Protein AF-A0AAX6HWI3-F1 (afdb_monomer_lite)

Radius of gyration: 33.12 Å; chains: 1; bounding box: 61×60×79 Å

Structure (mmCIF, N/CA/C/O backbone):
data_AF-A0AAX6HWI3-F1
#
_entry.id   AF-A0AAX6HWI3-F1
#
loop_
_atom_site.group_PDB
_atom_site.id
_atom_site.type_symbol
_atom_site.label_atom_id
_atom_site.label_alt_id
_atom_site.label_comp_id
_atom_site.label_asym_id
_atom_site.label_entity_id
_atom_site.label_seq_id
_atom_site.pdbx_PDB_ins_code
_atom_site.Cartn_x
_atom_site.Cartn_y
_atom_site.Cartn_z
_atom_site.occupancy
_atom_site.B_iso_or_equiv
_atom_site.auth_seq_id
_atom_site.auth_comp_id
_atom_site.auth_asym_id
_atom_site.auth_atom_id
_atom_site.pdbx_PDB_model_num
ATOM 1 N N . MET A 1 1 ? 17.474 -10.040 -27.571 1.00 72.12 1 MET A N 1
ATOM 2 C CA . MET A 1 1 ? 18.752 -9.698 -26.903 1.00 72.12 1 MET A CA 1
ATOM 3 C C . MET A 1 1 ? 18.657 -8.293 -26.334 1.00 72.12 1 MET A C 1
ATOM 5 O O . MET A 1 1 ? 18.759 -7.334 -27.090 1.00 72.12 1 MET A O 1
ATOM 9 N N . THR A 1 2 ? 18.407 -8.162 -25.034 1.00 85.75 2 THR A N 1
ATOM 10 C CA . THR A 1 2 ? 18.107 -6.868 -24.386 1.00 85.75 2 THR A CA 1
ATOM 11 C C . THR A 1 2 ? 19.328 -6.125 -23.851 1.00 85.75 2 THR A C 1
ATOM 13 O O . THR A 1 2 ? 19.237 -4.941 -23.543 1.00 85.75 2 THR A O 1
ATOM 16 N N . HIS A 1 3 ? 20.477 -6.795 -23.754 1.00 88.12 3 HIS A N 1
ATOM 17 C CA . HIS A 1 3 ? 21.683 -6.244 -23.147 1.00 88.12 3 HIS A CA 1
ATOM 18 C C . HIS A 1 3 ? 22.968 -6.854 -23.730 1.00 88.12 3 HIS A C 1
ATOM 20 O O . HIS A 1 3 ? 22.958 -7.910 -24.369 1.00 88.12 3 HIS A O 1
ATOM 26 N N . ASP A 1 4 ? 24.093 -6.193 -23.456 1.00 90.38 4 ASP A N 1
ATOM 27 C CA . ASP A 1 4 ? 25.435 -6.649 -23.811 1.00 90.38 4 ASP A CA 1
ATOM 28 C C . ASP A 1 4 ? 26.054 -7.505 -22.702 1.00 90.38 4 ASP A C 1
ATOM 30 O O . ASP A 1 4 ? 25.710 -7.398 -21.528 1.00 90.38 4 ASP A O 1
ATOM 34 N N . LYS A 1 5 ? 27.100 -8.277 -23.026 1.00 88.06 5 LYS A N 1
ATOM 35 C CA . LYS A 1 5 ? 27.833 -9.100 -22.041 1.00 88.06 5 LYS A CA 1
ATOM 36 C C . LYS A 1 5 ? 28.305 -8.313 -20.804 1.00 88.06 5 LYS A C 1
ATOM 38 O O . LYS A 1 5 ? 28.425 -8.897 -19.733 1.00 88.06 5 LYS A O 1
ATOM 43 N N . LYS A 1 6 ? 28.621 -7.020 -20.952 1.00 89.31 6 LYS A N 1
ATOM 44 C CA . LYS A 1 6 ? 29.099 -6.171 -19.846 1.00 89.31 6 LYS A CA 1
ATOM 45 C C . LYS A 1 6 ? 27.979 -5.721 -18.903 1.00 89.31 6 LYS A C 1
ATOM 47 O O . LYS A 1 6 ? 28.253 -5.543 -17.725 1.00 89.31 6 LYS A O 1
ATOM 52 N N . SER A 1 7 ? 26.762 -5.535 -19.414 1.00 88.81 7 SER A N 1
ATOM 53 C CA . SER A 1 7 ? 25.571 -5.137 -18.649 1.00 88.81 7 SER A CA 1
ATOM 54 C C . SER A 1 7 ? 24.683 -6.329 -18.277 1.00 88.81 7 SER A C 1
ATOM 56 O O . SER A 1 7 ? 23.555 -6.151 -17.833 1.00 88.81 7 SER A O 1
ATOM 58 N N . CYS A 1 8 ? 25.196 -7.548 -18.450 1.00 89.75 8 CYS A N 1
ATOM 59 C CA . CYS A 1 8 ? 24.501 -8.775 -18.100 1.00 89.75 8 CYS A CA 1
ATOM 60 C C . CYS A 1 8 ? 24.315 -8.873 -16.582 1.00 89.75 8 CYS A C 1
ATOM 62 O O . CYS A 1 8 ? 25.283 -8.768 -15.827 1.00 89.75 8 CYS A O 1
ATOM 64 N N . MET A 1 9 ? 23.070 -9.086 -16.149 1.00 88.25 9 MET A N 1
ATOM 65 C CA . MET A 1 9 ? 22.730 -9.301 -14.738 1.00 88.25 9 MET A CA 1
ATOM 66 C C . MET A 1 9 ? 23.146 -10.691 -14.240 1.00 88.25 9 MET A C 1
ATOM 68 O O . MET A 1 9 ? 23.327 -10.898 -13.040 1.00 88.25 9 MET A O 1
ATOM 72 N N . ASP A 1 10 ? 23.327 -11.642 -15.159 1.00 88.69 10 ASP A N 1
ATOM 73 C CA . ASP A 1 10 ? 23.801 -12.978 -14.829 1.00 88.69 10 ASP A CA 1
ATOM 74 C C . ASP A 1 10 ? 25.282 -12.972 -14.450 1.00 88.69 10 ASP A C 1
ATOM 76 O O . ASP A 1 10 ? 26.119 -12.244 -14.994 1.00 88.69 10 ASP A O 1
ATOM 80 N N . ARG A 1 11 ? 25.641 -13.900 -13.562 1.00 89.62 11 ARG A N 1
ATOM 81 C CA . ARG A 1 11 ? 27.032 -14.101 -13.162 1.00 89.62 11 ARG A CA 1
ATOM 82 C C . ARG A 1 11 ? 27.909 -14.427 -14.389 1.00 89.62 11 ARG A C 1
ATOM 84 O O . ARG A 1 11 ? 27.590 -15.373 -15.119 1.00 89.62 11 ARG A O 1
ATOM 91 N N . PRO A 1 12 ? 29.050 -13.733 -14.595 1.00 91.62 12 PRO A N 1
ATOM 92 C CA . PRO A 1 12 ? 29.937 -13.998 -15.723 1.00 91.62 12 PRO A CA 1
ATOM 93 C C . PRO A 1 12 ? 30.367 -15.467 -15.789 1.00 91.62 12 PRO A C 1
ATOM 95 O O . PRO A 1 12 ? 30.927 -16.021 -14.842 1.00 91.62 12 PRO A O 1
ATOM 98 N N . ARG A 1 13 ? 30.100 -16.112 -16.927 1.00 90.00 13 ARG A N 1
ATOM 99 C CA . ARG A 1 13 ? 30.394 -17.535 -17.142 1.00 90.00 13 ARG A CA 1
ATOM 100 C C . ARG A 1 13 ? 31.812 -17.718 -17.694 1.00 90.00 13 ARG A C 1
ATOM 102 O O . ARG A 1 13 ? 32.246 -16.939 -18.543 1.00 90.00 13 ARG A O 1
ATOM 109 N N . LYS A 1 14 ? 32.507 -18.786 -17.272 1.00 89.50 14 LYS A N 1
ATOM 110 C CA . LYS A 1 14 ? 33.832 -19.171 -17.811 1.00 89.50 14 LYS A CA 1
ATOM 111 C C . LYS A 1 14 ? 33.755 -19.507 -19.304 1.00 89.50 14 LYS A C 1
ATOM 113 O O . LYS A 1 14 ? 34.575 -19.039 -20.086 1.00 89.50 14 LYS A O 1
ATOM 118 N N . LEU A 1 15 ? 32.742 -20.283 -19.689 1.00 88.06 15 LEU A N 1
ATOM 119 C CA . LEU A 1 15 ? 32.354 -20.522 -21.077 1.00 88.06 15 LEU A CA 1
ATOM 120 C C . LEU A 1 15 ? 31.011 -19.829 -21.312 1.00 88.06 15 LEU A C 1
ATOM 122 O O . LEU A 1 15 ? 30.044 -20.071 -20.591 1.00 88.06 15 LEU A O 1
ATOM 126 N N . GLY A 1 16 ? 30.974 -18.907 -22.271 1.00 87.44 16 GLY A N 1
ATOM 127 C CA . GLY A 1 16 ? 29.767 -18.136 -22.566 1.00 87.44 16 GLY A CA 1
ATOM 128 C C . GLY A 1 16 ? 28.686 -18.986 -23.232 1.00 87.44 16 GLY A C 1
ATOM 129 O O . GLY A 1 16 ? 29.000 -19.920 -23.969 1.00 87.44 16 GLY A O 1
ATOM 130 N N . ALA A 1 17 ? 27.423 -18.593 -23.048 1.00 88.75 17 ALA A N 1
ATOM 131 C CA . ALA A 1 17 ? 26.265 -19.256 -23.658 1.00 88.75 17 ALA A CA 1
ATOM 132 C C . ALA A 1 17 ? 26.350 -19.337 -25.196 1.00 88.75 17 ALA A C 1
ATOM 134 O O . ALA A 1 17 ? 25.808 -20.262 -25.785 1.00 88.75 17 ALA A O 1
ATOM 135 N N . LYS A 1 18 ? 27.113 -18.435 -25.836 1.00 88.25 18 LYS A N 1
ATOM 136 C CA . LYS A 1 18 ? 27.423 -18.479 -27.276 1.00 88.25 18 LYS A CA 1
ATOM 137 C C . LYS 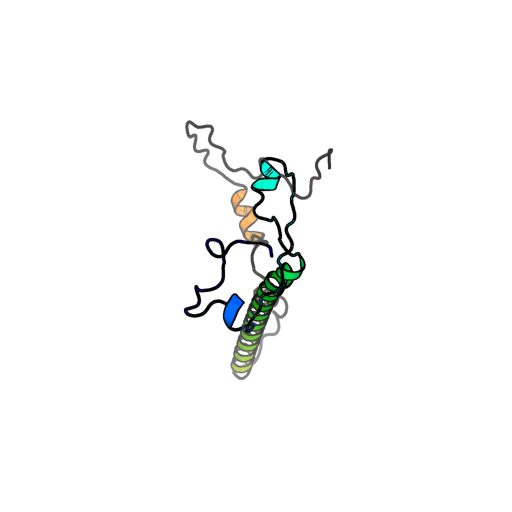A 1 18 ? 28.039 -19.812 -27.730 1.00 88.25 18 LYS A C 1
ATOM 139 O O . LYS A 1 18 ? 27.818 -20.213 -28.863 1.00 88.25 18 LYS A O 1
ATOM 144 N N . TRP A 1 19 ? 28.834 -20.462 -26.877 1.00 89.75 19 TRP A N 1
ATOM 145 C CA . TRP A 1 19 ? 29.574 -21.684 -27.223 1.00 89.75 19 TRP A CA 1
ATOM 146 C C . TRP A 1 19 ? 28.917 -22.950 -26.682 1.00 89.75 19 TRP A C 1
ATOM 148 O O . TRP A 1 19 ? 29.045 -24.007 -27.285 1.00 89.75 19 TRP A O 1
ATOM 158 N N . THR A 1 20 ? 28.237 -22.855 -25.539 1.00 88.19 20 THR A N 1
ATOM 159 C CA . THR A 1 20 ? 27.622 -24.012 -24.879 1.00 88.19 20 THR A CA 1
ATOM 160 C C . THR A 1 20 ? 26.149 -24.189 -25.231 1.00 88.19 20 THR A C 1
ATOM 162 O O . THR A 1 20 ? 25.630 -25.278 -25.039 1.00 88.19 20 THR A O 1
ATOM 165 N N . ASN A 1 21 ? 25.468 -23.147 -25.725 1.00 87.50 21 ASN A N 1
ATOM 166 C CA . ASN A 1 21 ? 24.028 -23.117 -26.026 1.00 87.50 21 ASN A CA 1
ATOM 167 C C . ASN A 1 21 ? 23.117 -23.612 -24.879 1.00 87.50 21 ASN A C 1
ATOM 169 O O . ASN A 1 21 ? 21.973 -24.005 -25.089 1.00 87.50 21 ASN A O 1
ATOM 173 N N . MET A 1 22 ? 23.634 -23.603 -23.64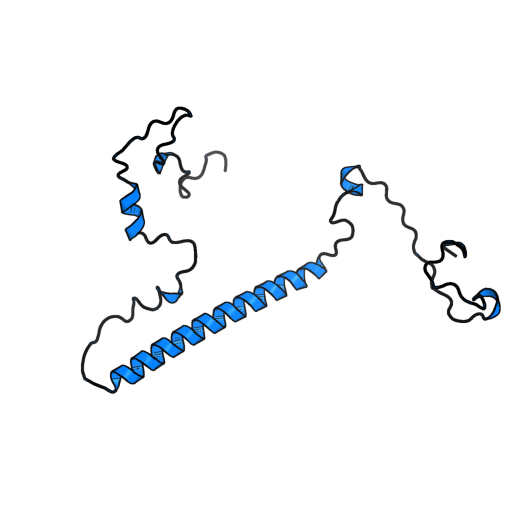9 1.00 87.38 22 MET A N 1
ATOM 174 C CA . MET A 1 22 ? 22.943 -24.042 -22.439 1.00 87.38 22 MET A CA 1
ATOM 175 C C . MET A 1 22 ? 22.568 -22.831 -21.583 1.00 87.38 22 MET A C 1
ATOM 177 O O . MET A 1 22 ? 23.342 -21.874 -21.472 1.00 87.38 22 MET A O 1
ATOM 181 N N . HIS A 1 23 ? 21.408 -22.910 -20.920 1.00 84.88 23 HIS A N 1
ATOM 182 C CA . HIS A 1 23 ? 20.876 -21.872 -20.027 1.00 84.88 23 HIS A CA 1
ATOM 183 C C . HIS A 1 23 ? 20.776 -20.496 -20.711 1.00 84.88 23 HIS A C 1
ATOM 185 O O . HIS A 1 23 ? 21.494 -19.557 -20.349 1.00 84.88 23 HIS A O 1
ATOM 191 N N . ILE A 1 24 ? 19.918 -20.409 -21.729 1.00 88.81 24 ILE A N 1
ATOM 192 C CA . ILE A 1 24 ? 19.562 -19.165 -22.424 1.00 88.81 24 ILE A CA 1
ATOM 193 C C . ILE A 1 24 ? 18.466 -18.475 -21.608 1.00 88.81 24 ILE A C 1
ATOM 195 O O . ILE A 1 24 ? 17.431 -19.082 -21.339 1.00 88.81 24 ILE A O 1
ATOM 199 N N . ALA A 1 25 ? 18.715 -17.238 -21.184 1.00 87.88 25 ALA A N 1
ATOM 200 C CA . ALA A 1 25 ? 17.718 -16.438 -20.484 1.00 87.88 25 ALA A CA 1
ATOM 201 C C . ALA A 1 25 ? 16.648 -15.933 -21.472 1.00 87.88 25 ALA A C 1
ATOM 203 O O . ALA A 1 25 ? 16.979 -15.677 -22.635 1.00 87.88 25 ALA A O 1
ATOM 204 N N . PRO A 1 26 ? 15.382 -15.796 -21.042 1.00 89.50 26 PRO A N 1
ATOM 205 C CA . PRO A 1 26 ? 14.367 -15.126 -21.846 1.00 89.50 26 PRO A CA 1
ATOM 206 C C . PRO A 1 26 ? 14.721 -13.644 -22.035 1.00 89.50 26 PRO A C 1
ATOM 208 O O . PRO A 1 26 ? 15.385 -13.044 -21.191 1.00 89.50 26 PRO A O 1
ATOM 211 N N . ASP A 1 27 ? 14.261 -13.056 -23.137 1.00 88.62 27 ASP A N 1
ATOM 212 C CA . ASP A 1 27 ? 14.415 -11.622 -23.380 1.00 88.62 27 ASP A CA 1
ATOM 213 C C . ASP A 1 27 ? 13.516 -10.805 -22.433 1.00 88.62 27 ASP A C 1
ATOM 215 O O . ASP A 1 27 ? 12.364 -11.161 -22.175 1.00 88.62 27 ASP A O 1
ATOM 219 N N . GLU A 1 28 ? 14.045 -9.696 -21.918 1.00 87.06 28 GLU A N 1
ATOM 220 C CA . GLU A 1 28 ? 13.330 -8.785 -21.019 1.00 87.06 28 GLU A CA 1
ATOM 221 C C . GLU A 1 28 ? 12.386 -7.847 -21.792 1.00 87.06 28 GLU A C 1
ATOM 223 O O . GLU A 1 28 ? 12.612 -7.505 -22.957 1.00 87.06 28 GLU A O 1
ATOM 228 N N . LYS A 1 29 ? 11.324 -7.375 -21.131 1.00 84.75 29 LYS A N 1
ATOM 229 C CA . LYS A 1 29 ? 10.422 -6.371 -21.703 1.00 84.75 29 LYS A CA 1
ATOM 230 C C . LYS A 1 29 ? 10.938 -4.973 -21.368 1.00 84.75 29 LYS A C 1
ATOM 232 O O . LYS A 1 29 ? 10.961 -4.586 -20.204 1.00 84.75 29 LYS A O 1
ATOM 237 N N . VAL A 1 30 ? 11.340 -4.216 -22.386 1.00 81.56 30 VAL A N 1
ATOM 238 C CA . VAL A 1 30 ? 11.745 -2.814 -22.223 1.00 81.56 30 VAL A CA 1
ATOM 239 C C . VAL A 1 30 ? 10.512 -1.934 -22.400 1.00 81.56 30 VAL A C 1
ATOM 241 O O . VAL A 1 30 ? 9.960 -1.855 -23.495 1.00 81.56 30 VAL A O 1
ATOM 244 N N . GLU A 1 31 ? 10.070 -1.287 -21.325 1.00 82.88 31 GLU A N 1
ATOM 245 C CA . GLU A 1 31 ? 8.975 -0.316 -21.351 1.00 82.88 31 GLU A CA 1
ATOM 246 C C . GLU A 1 31 ? 9.526 1.080 -21.054 1.00 82.88 31 GLU A C 1
ATOM 248 O O . GLU A 1 31 ? 10.310 1.272 -20.124 1.00 82.88 31 GLU A O 1
ATOM 253 N N . THR A 1 32 ? 9.135 2.062 -21.863 1.00 84.00 32 THR A N 1
ATOM 254 C CA . THR A 1 32 ? 9.498 3.468 -21.669 1.00 84.00 32 THR A CA 1
ATOM 255 C C . THR A 1 32 ? 8.277 4.239 -21.195 1.00 84.00 32 THR A C 1
ATOM 257 O O . THR A 1 32 ? 7.271 4.286 -21.901 1.00 84.00 32 THR A O 1
ATOM 260 N N . PHE A 1 33 ? 8.381 4.863 -20.024 1.00 83.25 33 PHE A N 1
ATOM 261 C CA . PHE A 1 33 ? 7.326 5.691 -19.450 1.00 83.25 33 PHE A CA 1
ATOM 262 C C . PHE A 1 33 ? 7.804 7.134 -19.316 1.00 83.25 33 PHE A C 1
ATOM 264 O O . PHE A 1 33 ? 8.872 7.400 -18.758 1.00 83.25 33 PHE A O 1
ATOM 271 N N . GLU A 1 34 ? 6.995 8.071 -19.799 1.00 88.00 34 GLU A N 1
ATOM 272 C CA . GLU A 1 34 ? 7.181 9.495 -19.546 1.00 88.00 34 GLU A CA 1
ATOM 273 C C . GLU A 1 34 ? 6.306 9.883 -18.355 1.00 88.00 34 GLU A C 1
ATOM 275 O O . GLU A 1 34 ? 5.082 9.872 -18.431 1.00 88.00 34 GLU A O 1
ATOM 280 N N . LEU A 1 35 ? 6.954 10.157 -17.224 1.00 88.19 35 LEU A N 1
ATOM 281 C CA . LEU A 1 35 ? 6.307 10.560 -15.978 1.00 88.19 35 LEU A CA 1
ATOM 282 C C . LEU A 1 35 ? 6.780 11.957 -15.566 1.00 88.19 35 LEU A C 1
ATOM 284 O O . LEU A 1 35 ? 7.929 12.340 -15.829 1.00 88.19 35 LEU A O 1
ATOM 288 N N . ASP A 1 36 ? 5.908 12.678 -14.864 1.00 92.69 36 ASP A N 1
ATOM 289 C CA . ASP A 1 36 ? 6.219 13.966 -14.242 1.00 92.69 36 ASP A CA 1
ATOM 290 C C . ASP A 1 36 ? 7.251 13.822 -13.111 1.00 92.69 36 ASP A C 1
ATOM 292 O O . ASP A 1 36 ? 7.642 12.716 -12.728 1.00 92.69 36 ASP A O 1
ATOM 296 N N . TYR A 1 37 ? 7.714 14.948 -12.553 1.00 93.00 37 TYR A N 1
ATOM 297 C CA . TYR A 1 37 ? 8.707 14.943 -11.470 1.00 93.00 37 TYR A CA 1
ATOM 298 C C . TYR A 1 37 ? 8.253 14.112 -10.261 1.00 93.00 37 TYR A C 1
ATOM 300 O O . TYR A 1 37 ? 9.012 13.264 -9.784 1.00 93.00 37 TYR A O 1
ATOM 308 N N . ASP A 1 38 ? 7.011 14.308 -9.816 1.00 93.56 38 ASP A N 1
ATOM 309 C CA . ASP A 1 38 ? 6.441 13.548 -8.701 1.00 93.56 38 ASP A CA 1
ATOM 310 C C . ASP A 1 38 ? 6.192 12.094 -9.099 1.00 93.56 38 ASP A C 1
ATOM 312 O O . ASP A 1 38 ? 6.550 11.190 -8.351 1.00 93.56 38 ASP A O 1
ATOM 316 N N . GLY A 1 39 ? 5.708 11.851 -10.322 1.00 93.31 39 GLY A N 1
ATOM 317 C CA . GLY A 1 39 ? 5.500 10.503 -10.850 1.00 93.31 39 GLY A CA 1
ATOM 318 C C . GLY A 1 39 ? 6.789 9.682 -10.901 1.00 93.31 39 GLY A C 1
ATOM 319 O O . GLY A 1 39 ? 6.781 8.517 -10.540 1.00 93.31 39 GLY A O 1
ATOM 320 N N . LYS A 1 40 ? 7.936 10.271 -11.255 1.00 92.25 40 LYS A N 1
ATOM 321 C CA . LYS A 1 40 ? 9.239 9.572 -11.231 1.00 92.25 40 LYS A CA 1
ATOM 322 C C . LYS A 1 40 ? 9.727 9.240 -9.820 1.00 92.25 40 LYS A C 1
ATOM 324 O O . LYS A 1 40 ? 10.570 8.359 -9.662 1.00 92.25 40 LYS A O 1
ATOM 329 N N . ARG A 1 41 ? 9.258 9.979 -8.813 1.00 93.00 41 ARG A N 1
ATOM 330 C CA . ARG A 1 41 ? 9.704 9.884 -7.414 1.00 93.00 41 ARG A CA 1
ATOM 331 C C . ARG A 1 41 ? 8.669 9.241 -6.505 1.00 93.00 41 ARG A C 1
ATOM 333 O O . ARG A 1 41 ? 8.932 9.109 -5.308 1.00 93.00 41 ARG A O 1
ATOM 340 N N . ASP A 1 42 ? 7.525 8.851 -7.053 1.00 95.25 42 ASP A N 1
ATOM 341 C CA . ASP A 1 42 ? 6.489 8.199 -6.283 1.00 95.25 42 ASP A CA 1
ATOM 342 C C . ASP A 1 42 ? 7.021 6.869 -5.746 1.00 95.25 42 ASP A C 1
ATOM 344 O O . ASP A 1 42 ? 7.435 5.965 -6.477 1.00 95.25 42 ASP A O 1
ATOM 348 N N . ARG A 1 43 ? 7.019 6.772 -4.418 1.00 94.50 43 ARG A N 1
ATOM 349 C CA . ARG A 1 43 ? 7.468 5.595 -3.681 1.00 94.50 43 ARG A CA 1
ATOM 350 C C . ARG A 1 43 ? 6.576 4.384 -3.949 1.00 94.50 43 ARG A C 1
ATOM 352 O O . ARG A 1 43 ? 7.010 3.260 -3.716 1.00 94.50 43 ARG A O 1
ATOM 359 N N . TRP A 1 44 ? 5.350 4.613 -4.402 1.00 94.50 44 TRP A N 1
ATOM 360 C CA . TRP A 1 44 ? 4.367 3.572 -4.673 1.00 94.50 44 TRP A CA 1
ATOM 361 C C . TRP A 1 44 ? 4.323 3.138 -6.140 1.00 94.50 44 TRP A C 1
ATOM 363 O O . TRP A 1 44 ? 3.466 2.337 -6.513 1.00 94.50 44 TRP A O 1
ATOM 373 N N . ASN A 1 45 ? 5.266 3.587 -6.972 1.00 91.62 45 ASN A N 1
ATOM 374 C CA . ASN A 1 45 ? 5.392 3.080 -8.334 1.00 91.62 45 ASN A CA 1
ATOM 375 C C . ASN A 1 45 ? 5.616 1.564 -8.354 1.00 91.62 45 ASN A C 1
ATOM 377 O O . ASN A 1 45 ? 6.526 1.045 -7.708 1.00 91.62 45 ASN A O 1
ATOM 381 N N . GLY A 1 46 ? 4.790 0.857 -9.129 1.00 90.38 46 GLY A N 1
ATOM 382 C CA . GLY A 1 46 ? 4.832 -0.603 -9.225 1.00 90.38 46 GLY A CA 1
ATOM 383 C C . GLY A 1 46 ? 4.259 -1.330 -8.004 1.00 90.38 46 GLY A C 1
ATOM 384 O O . GLY A 1 46 ? 4.469 -2.535 -7.870 1.00 90.38 46 GLY A O 1
ATOM 385 N N . TYR A 1 47 ? 3.550 -0.632 -7.110 1.00 94.25 47 TYR A N 1
ATOM 386 C CA . TYR A 1 47 ? 2.856 -1.274 -6.000 1.00 94.25 47 TYR A CA 1
ATOM 387 C C . TYR A 1 47 ? 1.687 -2.128 -6.503 1.00 94.25 47 TYR A C 1
ATOM 389 O O . TYR A 1 47 ? 0.756 -1.625 -7.130 1.00 94.25 47 TYR A O 1
ATOM 397 N N . ASP A 1 48 ? 1.715 -3.421 -6.189 1.00 94.25 48 ASP A N 1
ATOM 398 C CA . ASP A 1 48 ? 0.594 -4.320 -6.443 1.00 94.25 48 ASP A CA 1
ATOM 399 C C . ASP A 1 48 ? -0.383 -4.286 -5.261 1.00 94.25 48 ASP A C 1
ATOM 401 O O . ASP A 1 48 ? -0.039 -4.662 -4.136 1.00 94.25 48 ASP A O 1
ATOM 405 N N . ALA A 1 49 ? -1.622 -3.871 -5.530 1.00 94.00 49 ALA A N 1
ATOM 406 C CA . ALA A 1 49 ? -2.688 -3.791 -4.539 1.00 94.00 49 ALA A CA 1
ATOM 407 C C . ALA A 1 49 ? -2.973 -5.139 -3.854 1.00 94.00 49 ALA A C 1
ATOM 409 O O . ALA A 1 49 ? -3.364 -5.155 -2.686 1.00 94.00 49 ALA A O 1
ATOM 410 N N . SER A 1 50 ? -2.718 -6.271 -4.525 1.00 94.62 50 SER A N 1
ATOM 411 C CA . SER A 1 50 ? -2.899 -7.603 -3.930 1.00 94.62 50 SER A CA 1
ATOM 412 C C . SER A 1 50 ? -1.966 -7.839 -2.732 1.00 94.62 50 SER A C 1
ATOM 414 O O . SER A 1 50 ? -2.318 -8.538 -1.781 1.00 94.62 50 SER A O 1
ATOM 416 N N . THR A 1 51 ? -0.796 -7.187 -2.712 1.00 93.56 51 THR A N 1
ATOM 417 C CA . THR A 1 51 ? 0.185 -7.330 -1.626 1.00 93.56 51 THR A CA 1
ATOM 418 C C . THR A 1 51 ? -0.302 -6.742 -0.305 1.00 93.56 51 THR A C 1
ATOM 420 O O . THR A 1 51 ? 0.201 -7.133 0.754 1.00 93.56 51 THR A O 1
ATOM 423 N N . TYR A 1 52 ? -1.303 -5.854 -0.340 1.00 95.06 52 TYR A N 1
ATOM 424 C CA . TYR A 1 52 ? -1.921 -5.293 0.858 1.00 95.06 52 TYR A CA 1
ATOM 425 C C . TYR A 1 52 ? -2.620 -6.358 1.714 1.00 95.06 52 TYR A C 1
ATOM 427 O O . TYR A 1 52 ? -2.709 -6.195 2.930 1.00 95.06 52 TYR A O 1
ATOM 435 N N . ALA A 1 53 ? -3.025 -7.491 1.125 1.00 95.25 53 ALA A N 1
ATOM 436 C CA . ALA A 1 53 ? -3.603 -8.615 1.864 1.00 95.25 53 ALA A CA 1
ATOM 437 C C . ALA A 1 53 ? -2.707 -9.073 3.031 1.00 95.25 53 ALA A C 1
ATOM 439 O O . ALA A 1 53 ? -3.194 -9.311 4.130 1.00 95.25 53 ALA A O 1
ATOM 440 N N . ARG A 1 54 ? -1.378 -9.052 2.857 1.00 94.69 54 ARG A N 1
ATOM 441 C CA . ARG A 1 54 ? -0.414 -9.398 3.922 1.00 94.69 54 ARG A CA 1
ATOM 442 C C . ARG A 1 54 ? -0.470 -8.456 5.123 1.00 94.69 54 ARG A C 1
ATOM 444 O O . ARG A 1 54 ? -0.083 -8.824 6.231 1.00 94.69 54 ARG A O 1
ATOM 451 N N . VAL A 1 55 ? -0.860 -7.202 4.895 1.00 95.50 55 VAL A N 1
ATOM 452 C CA . VAL A 1 55 ? -1.051 -6.223 5.967 1.00 95.50 55 VAL A CA 1
ATOM 453 C C . VAL A 1 55 ? -2.318 -6.579 6.731 1.00 95.50 55 VAL A C 1
ATOM 455 O O . VAL A 1 55 ? -2.256 -6.677 7.951 1.00 95.50 55 VAL A O 1
ATOM 458 N N . ILE A 1 56 ? -3.418 -6.845 6.023 1.00 96.00 56 ILE A N 1
ATOM 459 C CA . ILE A 1 56 ? -4.699 -7.257 6.615 1.00 96.00 56 ILE A CA 1
ATOM 460 C C . ILE A 1 56 ? -4.508 -8.498 7.491 1.00 96.00 56 ILE A C 1
ATOM 462 O O . ILE A 1 56 ? -4.793 -8.438 8.684 1.00 96.00 56 ILE A O 1
ATOM 466 N N . GLU A 1 57 ? -3.901 -9.556 6.951 1.00 96.00 57 GLU A N 1
ATOM 467 C CA . GLU A 1 57 ? -3.622 -10.804 7.677 1.00 96.00 57 GLU A CA 1
ATOM 468 C C . GLU A 1 57 ? -2.841 -10.562 8.980 1.00 96.00 57 GLU A C 1
ATOM 470 O O . GLU A 1 57 ? -3.110 -11.168 10.017 1.00 96.00 57 GLU A O 1
ATOM 475 N N . ARG A 1 58 ? -1.877 -9.631 8.966 1.00 96.19 58 ARG A N 1
ATOM 476 C CA . ARG A 1 58 ? -1.104 -9.277 10.163 1.00 96.19 58 ARG A CA 1
ATOM 477 C C . ARG A 1 58 ? -1.973 -8.624 11.238 1.00 96.19 58 ARG A C 1
ATOM 479 O O . ARG A 1 58 ? -1.765 -8.886 12.424 1.00 96.19 58 ARG A O 1
ATOM 486 N N . TYR A 1 59 ? -2.890 -7.743 10.847 1.00 96.44 59 TYR A N 1
ATOM 487 C CA . TYR A 1 59 ? -3.809 -7.099 11.786 1.00 96.44 59 TYR A CA 1
ATOM 488 C C . TYR A 1 59 ? -4.854 -8.086 12.306 1.00 96.44 59 TYR A C 1
ATOM 490 O O . TYR A 1 59 ? -5.073 -8.134 13.513 1.00 96.44 59 TYR A O 1
ATOM 498 N N . GLU A 1 60 ? -5.404 -8.940 11.446 1.00 96.50 60 GLU A N 1
ATOM 499 C CA . GLU A 1 60 ? -6.342 -9.993 11.846 1.00 96.50 60 GLU A CA 1
ATOM 500 C C . GLU A 1 60 ? -5.714 -10.944 12.871 1.00 96.50 60 GLU A C 1
ATOM 502 O O . GLU A 1 60 ? -6.303 -11.192 13.924 1.00 96.50 60 GLU A O 1
ATOM 507 N N . ALA A 1 61 ? -4.472 -11.386 12.642 1.00 96.19 61 ALA A N 1
ATOM 508 C CA . ALA A 1 61 ? -3.735 -12.212 13.597 1.00 96.19 61 ALA A CA 1
ATOM 509 C C . ALA A 1 61 ? -3.519 -11.501 14.947 1.00 96.19 61 ALA A C 1
ATOM 511 O O . ALA A 1 61 ? -3.613 -12.120 16.012 1.00 96.19 61 ALA A O 1
ATOM 512 N N . ARG A 1 62 ? -3.255 -10.188 14.927 1.00 94.94 62 ARG A N 1
ATOM 513 C CA . ARG A 1 62 ? -3.118 -9.375 16.145 1.00 94.94 62 ARG A CA 1
ATOM 514 C C . ARG A 1 62 ? -4.441 -9.275 16.904 1.00 94.94 62 ARG A C 1
ATOM 516 O O . ARG A 1 62 ? -4.452 -9.417 18.127 1.00 94.94 62 ARG A O 1
ATOM 523 N N . ASP A 1 63 ? -5.541 -9.045 16.200 1.00 94.12 63 ASP A N 1
ATOM 524 C CA . ASP A 1 63 ? -6.863 -8.914 16.809 1.00 94.12 63 ASP A CA 1
ATOM 525 C C . ASP A 1 63 ? -7.390 -10.257 17.320 1.00 94.12 63 ASP A C 1
ATOM 527 O O . ASP A 1 63 ? -8.031 -10.320 18.368 1.00 94.12 63 ASP A O 1
ATOM 531 N N . GLU A 1 64 ? -7.080 -11.365 16.649 1.00 94.31 64 GLU A N 1
ATOM 532 C CA . GLU A 1 64 ? -7.317 -12.712 17.169 1.00 94.31 64 GLU A CA 1
ATOM 533 C C . GLU A 1 64 ? -6.547 -12.988 18.456 1.00 94.31 64 GLU A C 1
ATOM 535 O O . GLU A 1 64 ? -7.131 -13.510 19.407 1.00 94.31 64 GLU A O 1
ATOM 540 N N . ALA A 1 65 ? -5.267 -12.614 18.519 1.00 93.25 65 ALA A N 1
ATOM 541 C CA . ALA A 1 65 ? -4.470 -12.753 19.733 1.00 93.25 65 ALA A CA 1
ATOM 542 C C . ALA A 1 65 ? -5.056 -11.922 20.886 1.00 93.25 65 ALA A C 1
ATOM 544 O O . ALA A 1 65 ? -5.220 -12.438 21.992 1.00 93.25 65 ALA A O 1
ATOM 545 N N . ARG A 1 66 ? -5.463 -10.672 20.615 1.00 92.75 66 ARG A N 1
ATOM 546 C CA . ARG A 1 66 ? -6.142 -9.816 21.601 1.00 92.75 66 ARG A CA 1
ATOM 547 C C . ARG A 1 66 ? -7.455 -10.443 22.080 1.00 92.75 66 ARG A C 1
ATOM 549 O O . ARG A 1 66 ? -7.696 -10.512 23.280 1.00 92.75 66 ARG A O 1
ATOM 556 N N . ARG A 1 67 ? -8.287 -10.950 21.163 1.00 92.50 67 ARG A N 1
ATOM 557 C CA . ARG A 1 67 ? -9.557 -11.616 21.504 1.00 92.50 67 ARG A CA 1
ATOM 558 C C . ARG A 1 67 ? -9.350 -12.872 22.347 1.00 92.50 67 ARG A C 1
ATOM 560 O O . ARG A 1 67 ? -10.119 -13.099 23.274 1.00 92.50 67 ARG A O 1
ATOM 567 N N . LYS A 1 68 ? -8.339 -13.690 22.038 1.00 93.44 68 LYS A N 1
ATOM 568 C CA . LYS A 1 68 ? -7.999 -14.885 22.830 1.00 93.44 68 LYS A CA 1
ATOM 569 C C . LYS A 1 68 ? -7.562 -14.507 24.242 1.00 93.44 68 LYS A C 1
ATOM 571 O O . LYS A 1 68 ? -8.115 -15.043 25.192 1.00 93.44 68 LYS A O 1
ATOM 576 N N . TYR A 1 69 ? -6.680 -13.517 24.369 1.00 92.12 69 TYR A N 1
ATOM 577 C CA . TYR A 1 69 ? -6.228 -13.012 25.665 1.00 92.12 69 TYR A CA 1
ATOM 578 C C . TYR A 1 69 ? -7.386 -12.514 26.546 1.00 92.12 69 TYR A C 1
ATOM 580 O O . TYR A 1 69 ? -7.461 -12.860 27.722 1.00 92.12 69 TYR A O 1
ATOM 588 N N . LEU A 1 70 ? -8.329 -11.757 25.975 1.00 92.06 70 LEU A N 1
ATOM 589 C CA . LEU A 1 70 ? -9.513 -11.295 26.710 1.00 92.06 70 LEU A CA 1
ATOM 590 C C . LEU A 1 70 ? -10.413 -12.458 27.155 1.00 92.06 70 LEU A C 1
ATOM 592 O O . LEU A 1 70 ? -10.895 -12.459 28.283 1.00 92.06 70 LEU A O 1
ATOM 596 N N . LYS A 1 71 ? -10.606 -13.477 26.308 1.00 91.62 71 LYS A N 1
ATOM 597 C CA . LYS A 1 71 ? -11.377 -14.677 26.676 1.00 91.62 71 LYS A CA 1
ATOM 598 C C . LYS A 1 71 ? -10.702 -15.489 27.782 1.00 91.62 71 LYS A C 1
ATOM 600 O O . LYS A 1 71 ? -11.385 -15.981 28.672 1.00 91.62 71 LYS A O 1
ATOM 605 N N . GLU A 1 72 ? -9.379 -15.621 27.747 1.00 90.81 72 GLU A N 1
ATOM 606 C CA . GLU A 1 72 ? -8.610 -16.297 28.802 1.00 90.81 72 GLU A CA 1
ATOM 607 C C . GLU A 1 72 ? -8.711 -15.548 30.138 1.00 90.81 72 GLU A C 1
ATOM 609 O O . GLU A 1 72 ? -8.923 -16.170 31.177 1.00 90.81 72 GLU A O 1
ATOM 614 N N . GLN A 1 73 ? -8.640 -14.213 30.112 1.00 90.00 73 GLN A N 1
ATOM 615 C CA . GLN A 1 73 ? -8.878 -13.357 31.282 1.00 90.00 73 GLN A CA 1
ATOM 616 C C . GLN A 1 73 ? -10.288 -13.560 31.863 1.00 90.00 73 GLN A C 1
ATOM 618 O O . GLN A 1 73 ? -10.430 -13.723 33.073 1.00 90.00 73 GLN A O 1
ATOM 623 N N . GLN A 1 74 ? -11.322 -13.607 31.013 1.00 88.69 74 GLN A N 1
ATOM 624 C CA . GLN A 1 74 ? -12.702 -13.885 31.438 1.00 88.69 74 GLN A CA 1
ATOM 625 C C . GLN A 1 74 ? -12.834 -15.255 32.096 1.00 88.69 74 GLN A C 1
ATOM 627 O O . GLN A 1 74 ? -13.424 -15.370 33.169 1.00 88.69 74 GLN A O 1
ATOM 632 N N . LEU A 1 75 ? -12.267 -16.287 31.470 1.00 88.12 75 LEU A N 1
ATOM 633 C CA . LEU A 1 75 ? -12.355 -17.650 31.979 1.00 88.12 75 LEU A CA 1
ATOM 634 C C . LEU A 1 75 ? -11.650 -17.777 33.332 1.00 88.12 75 LEU A C 1
ATOM 636 O O . LEU A 1 75 ? -12.216 -18.345 34.260 1.00 88.12 75 LEU A O 1
ATOM 640 N N . LYS A 1 76 ? -10.475 -17.154 33.480 1.00 88.25 76 LYS A N 1
ATOM 641 C CA . LYS A 1 76 ? -9.750 -17.100 34.752 1.00 88.25 76 LYS A CA 1
ATOM 642 C C . LYS A 1 76 ? -10.557 -16.396 35.849 1.00 88.25 76 LYS A C 1
ATOM 644 O O . LYS A 1 76 ? -10.660 -16.928 36.950 1.00 88.25 76 LYS A O 1
ATOM 649 N N . LYS A 1 77 ? -11.179 -15.244 35.553 1.00 87.69 77 LYS A N 1
ATOM 650 C CA . LYS A 1 77 ? -12.064 -14.540 36.503 1.00 87.69 77 LYS A CA 1
ATOM 651 C C . LYS A 1 77 ? -13.262 -15.414 36.914 1.00 87.69 77 LYS A C 1
ATOM 653 O O . LYS A 1 77 ? -13.628 -15.441 38.087 1.00 87.69 77 LYS A O 1
ATOM 658 N N . LEU A 1 78 ? -13.867 -16.146 35.974 1.00 83.69 78 LEU A N 1
ATOM 659 C CA . LEU A 1 78 ? -14.981 -17.062 36.256 1.00 83.69 78 LEU A CA 1
ATOM 660 C C . LEU A 1 78 ? -14.552 -18.269 37.103 1.00 83.69 78 LEU A C 1
ATOM 662 O O . LEU A 1 78 ? -15.270 -18.644 38.028 1.00 83.69 78 LEU A O 1
ATOM 666 N N . GLU A 1 79 ? -13.388 -18.858 36.826 1.00 83.50 79 GLU A N 1
ATOM 667 C CA . GLU A 1 79 ? -12.818 -19.944 37.634 1.00 83.50 79 GLU A CA 1
ATOM 668 C C . GLU A 1 79 ? -12.507 -19.482 39.064 1.00 83.50 79 GLU A C 1
ATOM 670 O O . GLU A 1 79 ? -12.855 -20.174 40.019 1.00 83.50 79 GLU A O 1
ATOM 675 N N . GLU A 1 80 ? -11.923 -18.291 39.230 1.00 82.56 80 GLU A N 1
ATOM 676 C CA . GLU A 1 80 ? -11.670 -17.682 40.543 1.00 82.56 80 GLU A CA 1
ATOM 677 C C . GLU A 1 80 ? -12.975 -17.429 41.318 1.00 82.56 80 GLU A C 1
ATOM 679 O O . GLU A 1 80 ? -13.056 -17.749 42.508 1.00 82.56 80 GLU A O 1
ATOM 684 N N . LYS A 1 81 ? -14.027 -16.928 40.653 1.00 79.62 81 LYS A N 1
ATOM 685 C CA . LYS A 1 81 ? -15.355 -16.746 41.264 1.00 79.62 81 LYS A CA 1
ATOM 686 C C . LYS A 1 81 ? -15.978 -18.080 41.689 1.00 79.62 81 LYS A C 1
ATOM 688 O O . LYS A 1 81 ? -16.432 -18.191 42.824 1.00 79.62 81 LYS A O 1
ATOM 693 N N . ASN A 1 82 ? -15.950 -19.103 40.834 1.00 75.56 82 ASN A N 1
ATOM 694 C CA . ASN A 1 82 ? -16.549 -20.411 41.128 1.00 75.56 82 ASN A CA 1
ATOM 695 C C . ASN A 1 82 ? -15.812 -21.139 42.272 1.00 75.56 82 ASN A C 1
ATOM 697 O O . ASN A 1 82 ? -16.438 -21.713 43.163 1.00 75.56 82 ASN A O 1
ATOM 701 N N . ASN A 1 83 ? -14.479 -21.031 42.324 1.00 71.12 83 ASN A N 1
ATOM 702 C CA . ASN A 1 83 ? -13.678 -21.605 43.409 1.00 71.12 83 ASN A CA 1
ATOM 703 C C . ASN A 1 83 ? -13.920 -20.889 44.756 1.00 71.12 83 ASN A C 1
ATOM 705 O O . ASN A 1 83 ? -13.952 -21.534 45.803 1.00 71.12 83 ASN A O 1
ATOM 709 N N . ASN A 1 84 ? -14.176 -19.574 44.740 1.00 62.72 84 ASN A N 1
ATOM 710 C CA . ASN A 1 84 ? -14.565 -18.813 45.934 1.00 62.72 84 ASN A CA 1
ATOM 711 C C . ASN A 1 84 ? -16.009 -19.107 46.394 1.00 62.72 84 ASN A C 1
ATOM 713 O O . ASN A 1 84 ? -16.294 -19.062 47.590 1.00 62.72 84 ASN A O 1
ATOM 717 N N . GLN A 1 85 ? -16.918 -19.456 45.478 1.00 56.44 85 GLN A N 1
ATOM 718 C CA . GLN A 1 85 ? -18.327 -19.744 45.787 1.00 56.44 85 GLN A CA 1
ATOM 719 C C . GLN A 1 85 ? -18.551 -21.130 46.422 1.00 56.44 85 GLN A C 1
ATOM 721 O O . GLN A 1 85 ? -19.572 -21.356 47.067 1.00 56.44 85 GLN A O 1
ATOM 726 N N . SER A 1 86 ? -17.569 -22.037 46.341 1.00 49.72 86 SER A N 1
ATOM 727 C CA . SER A 1 86 ? -17.550 -23.305 47.092 1.0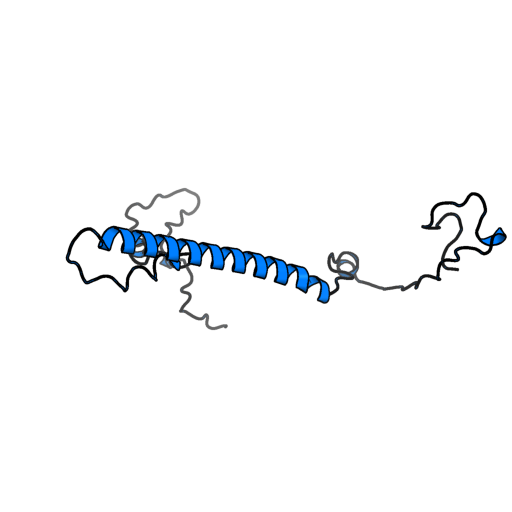0 49.72 86 SER A CA 1
ATOM 728 C C . SER A 1 86 ? -17.316 -23.125 48.611 1.00 49.72 86 SER A C 1
ATOM 730 O O . SER A 1 86 ? -17.311 -24.117 49.343 1.00 49.72 86 SER A O 1
ATOM 732 N N . GLY A 1 87 ? -17.094 -21.894 49.095 1.00 45.66 87 GLY A N 1
ATOM 733 C CA . GLY A 1 87 ? -16.649 -21.595 50.462 1.00 45.66 87 GLY A CA 1
ATOM 734 C C . GLY A 1 87 ? -17.625 -20.849 51.383 1.00 45.66 87 GLY A C 1
ATOM 735 O O . GLY A 1 87 ? -17.238 -20.556 52.511 1.00 45.66 87 GLY A O 1
ATOM 736 N N . GLY A 1 88 ? -18.861 -20.538 50.978 1.00 36.44 88 GLY A N 1
ATOM 737 C CA . GLY A 1 88 ? -19.829 -19.915 51.892 1.00 36.44 88 GLY A CA 1
ATOM 738 C C . GLY A 1 88 ? -20.993 -19.205 51.206 1.00 36.44 88 GLY A C 1
ATOM 739 O O . GLY A 1 88 ? -20.811 -18.505 50.216 1.00 36.44 88 GLY A O 1
ATOM 740 N N . GLU A 1 89 ? -22.191 -19.409 51.753 1.00 42.00 89 GLU A N 1
ATOM 741 C CA . GLU A 1 89 ? -23.469 -18.829 51.331 1.00 42.00 89 GLU A CA 1
ATOM 742 C C . GLU A 1 89 ? -23.452 -17.298 51.158 1.00 42.00 89 GLU A C 1
ATOM 744 O O . GLU A 1 89 ? -23.026 -16.564 52.045 1.00 42.00 89 GLU A O 1
ATOM 749 N N . GLY A 1 90 ? -24.083 -16.840 50.069 1.00 44.28 90 GLY A N 1
ATOM 750 C CA . GLY A 1 90 ? -24.850 -15.592 50.044 1.00 44.28 90 GLY A CA 1
ATOM 751 C C . GLY A 1 90 ? -24.140 -14.332 49.546 1.00 44.28 90 GLY A C 1
ATOM 752 O O . GLY A 1 90 ? -23.610 -13.570 50.341 1.00 44.28 90 GLY A O 1
ATOM 753 N N . SER A 1 91 ? -24.283 -14.029 48.252 1.00 34.53 91 SER A N 1
ATOM 754 C CA . SER A 1 91 ? -24.659 -12.680 47.796 1.00 34.53 91 SER A CA 1
ATOM 755 C C . SER A 1 91 ? -25.014 -12.710 46.308 1.00 34.53 91 SER A C 1
ATOM 757 O O . SER A 1 91 ? -24.159 -12.894 45.447 1.00 34.53 91 SER A O 1
ATOM 759 N N . SER A 1 92 ? -26.304 -12.561 46.024 1.00 48.09 92 SER A N 1
ATOM 760 C CA . SER A 1 92 ? -26.834 -12.185 44.717 1.00 48.09 92 SER A CA 1
ATOM 761 C C . SER A 1 92 ? -26.737 -10.667 44.610 1.00 48.09 92 SER A C 1
ATOM 763 O O . SER A 1 92 ? -27.356 -10.002 45.437 1.00 48.09 92 SER A O 1
ATOM 765 N N . SER A 1 93 ? -25.999 -10.159 43.616 1.00 42.94 93 SER A N 1
ATOM 766 C CA . SER A 1 93 ? -26.153 -8.848 42.948 1.00 42.94 93 SER A CA 1
ATOM 767 C C . SER A 1 93 ? -24.786 -8.283 42.547 1.00 42.94 93 SER A C 1
ATOM 769 O O . SER A 1 93 ? -24.185 -7.565 43.336 1.00 42.94 93 SER A O 1
ATOM 771 N N . ASP A 1 94 ? -24.304 -8.631 41.352 1.00 42.06 94 ASP A N 1
ATOM 772 C CA . ASP A 1 94 ? -23.612 -7.712 40.422 1.00 42.06 94 ASP A CA 1
ATOM 773 C C . ASP A 1 94 ? -23.188 -8.497 39.173 1.00 42.06 94 ASP A C 1
ATOM 775 O O . ASP A 1 94 ? -22.027 -8.833 38.961 1.00 42.06 94 ASP A O 1
ATOM 779 N N . GLU A 1 95 ? -24.172 -8.884 38.360 1.00 47.50 95 GLU A N 1
ATOM 780 C CA . GLU A 1 95 ? -23.926 -9.540 37.066 1.00 47.50 95 GLU A CA 1
ATOM 781 C C . GLU A 1 95 ? -23.841 -8.533 35.904 1.00 47.50 95 GLU A C 1
ATOM 783 O O . GLU A 1 95 ? -23.641 -8.945 34.766 1.00 47.50 95 GLU A O 1
ATOM 788 N N . GLU A 1 96 ? -23.944 -7.222 36.167 1.00 44.09 96 GLU A N 1
ATOM 789 C CA . GLU A 1 96 ? -23.965 -6.190 35.114 1.00 44.09 96 GLU A CA 1
ATOM 790 C C . GLU A 1 96 ? -22.714 -5.289 35.048 1.00 44.09 96 GLU A C 1
ATOM 792 O O . GLU A 1 96 ? -22.581 -4.546 34.082 1.00 44.09 96 GLU A O 1
ATOM 797 N N . ASP A 1 97 ? -21.761 -5.380 35.988 1.00 46.94 97 ASP A N 1
ATOM 798 C CA . ASP A 1 97 ? -20.579 -4.483 36.024 1.00 46.94 97 ASP A CA 1
ATOM 799 C C . ASP A 1 97 ? -19.290 -5.111 35.433 1.00 46.94 97 ASP A C 1
ATOM 801 O O . ASP A 1 97 ? -18.330 -4.429 35.077 1.00 46.94 97 ASP A O 1
ATOM 805 N N . ASP A 1 98 ? -19.248 -6.438 35.260 1.00 47.31 98 ASP A N 1
ATOM 806 C CA . ASP A 1 98 ? -18.017 -7.154 34.873 1.00 47.31 98 ASP A CA 1
ATOM 807 C C . ASP A 1 98 ? -17.811 -7.322 33.353 1.00 47.31 98 ASP A C 1
ATOM 809 O O . ASP A 1 98 ? -16.681 -7.547 32.900 1.00 47.31 98 ASP A O 1
ATOM 813 N N . GLU A 1 99 ? -18.874 -7.233 32.541 1.00 48.34 99 GLU A N 1
ATOM 814 C CA . GLU A 1 99 ? -18.737 -7.234 31.073 1.00 48.34 99 GLU A CA 1
ATOM 815 C C . GLU A 1 99 ? -18.174 -5.906 30.546 1.00 48.34 99 GLU A C 1
ATOM 817 O O . GLU A 1 99 ? -17.528 -5.887 29.489 1.00 48.34 99 GLU A O 1
ATOM 822 N N . ASP A 1 100 ? -18.366 -4.815 31.293 1.00 46.91 100 ASP A N 1
ATOM 823 C CA . ASP A 1 100 ? -17.907 -3.480 30.916 1.00 46.91 100 ASP A CA 1
ATOM 824 C C . ASP A 1 100 ? -16.424 -3.246 31.240 1.00 46.91 100 ASP A C 1
ATOM 826 O O . ASP A 1 100 ? -15.744 -2.569 30.467 1.00 46.91 100 ASP A O 1
ATOM 830 N N . GLU A 1 101 ? -15.859 -3.883 32.275 1.00 52.59 101 GLU A N 1
ATOM 831 C CA . GLU A 1 101 ? -14.446 -3.694 32.653 1.00 52.59 101 GLU A CA 1
ATOM 832 C C . GLU A 1 101 ? -13.452 -4.287 31.629 1.00 52.59 101 GLU A C 1
ATOM 834 O O . GLU A 1 101 ? -12.332 -3.806 31.460 1.00 52.59 101 GLU A O 1
ATOM 839 N N . LEU A 1 102 ? -13.861 -5.309 30.873 1.00 50.16 102 LEU A N 1
ATOM 840 C CA . LEU A 1 102 ? -13.014 -5.963 29.860 1.00 50.16 102 LEU A CA 1
ATOM 841 C C . LEU A 1 102 ? -13.173 -5.377 28.451 1.00 50.16 102 LEU A C 1
ATOM 843 O O . LEU A 1 102 ? -12.458 -5.768 27.524 1.00 50.16 102 LEU A O 1
ATOM 847 N N . LYS A 1 103 ? -14.105 -4.432 28.291 1.00 54.25 103 LYS A N 1
ATOM 848 C CA . LYS A 1 103 ? -14.322 -3.628 27.080 1.00 54.25 103 LYS A CA 1
ATOM 849 C C . LYS A 1 103 ? -13.610 -2.273 27.146 1.00 54.25 103 LYS A C 1
ATOM 851 O O . LYS A 1 103 ? -13.718 -1.478 26.209 1.00 54.25 103 LYS A O 1
ATOM 856 N N . VAL A 1 104 ? -12.893 -2.006 28.239 1.00 51.72 104 VAL A N 1
ATOM 857 C CA . VAL A 1 104 ? -12.140 -0.771 28.455 1.00 51.72 104 VAL A CA 1
ATOM 858 C C . VAL A 1 104 ? -10.826 -0.843 27.690 1.00 51.72 104 VAL A C 1
ATOM 860 O O . VAL A 1 104 ? -9.785 -1.139 28.256 1.00 51.72 104 VAL A O 1
ATOM 863 N N . ASP A 1 105 ? -10.864 -0.534 26.396 1.00 46.50 105 ASP A N 1
ATOM 864 C CA . ASP A 1 105 ? -9.697 0.051 25.745 1.00 46.50 105 ASP A CA 1
ATOM 865 C C . ASP A 1 105 ? -10.100 1.223 24.832 1.00 46.50 105 ASP A C 1
ATOM 867 O O . ASP A 1 105 ? -10.767 1.084 23.807 1.00 46.50 105 ASP A O 1
ATOM 871 N N . GLU A 1 106 ? -9.619 2.395 25.264 1.00 54.56 106 GLU A N 1
ATOM 872 C CA . GLU A 1 106 ? -9.030 3.454 24.433 1.00 54.56 106 GLU A CA 1
ATOM 873 C C . GLU A 1 106 ? -9.934 4.487 23.721 1.00 54.56 106 GLU A C 1
ATOM 875 O O . GLU A 1 106 ? -9.537 5.054 22.706 1.00 54.56 106 GLU A O 1
ATOM 880 N N . ALA A 1 107 ? -11.111 4.839 24.260 1.00 51.72 107 ALA A N 1
ATOM 881 C CA . ALA A 1 107 ? -11.775 6.102 23.857 1.00 51.72 107 ALA A CA 1
ATOM 882 C C . ALA A 1 107 ? -12.785 6.690 24.853 1.00 51.72 107 ALA A C 1
ATOM 884 O O . ALA A 1 107 ? -13.033 7.898 24.822 1.00 51.72 107 ALA A O 1
ATOM 885 N N . LYS A 1 108 ? -13.385 5.879 25.728 1.00 52.12 108 LYS A N 1
ATOM 886 C CA . LYS A 1 108 ? -14.262 6.397 26.779 1.00 52.12 108 LYS A CA 1
ATOM 887 C C . LYS A 1 108 ? -13.395 6.813 27.958 1.00 52.12 108 LYS A C 1
ATOM 889 O O . LYS A 1 108 ? -12.994 5.991 28.774 1.00 52.12 108 LYS A O 1
ATOM 894 N N . VAL A 1 109 ? -13.062 8.102 28.007 1.00 49.19 109 VAL A N 1
ATOM 895 C CA . VAL A 1 109 ? -12.740 8.740 29.284 1.00 49.19 109 VAL A CA 1
ATOM 896 C C . VAL A 1 109 ? -13.944 8.464 30.173 1.00 49.19 109 VAL A C 1
ATOM 898 O O . VAL A 1 109 ? -15.045 8.899 29.859 1.00 49.19 109 VAL A O 1
ATOM 901 N N . ASP A 1 110 ? -13.722 7.651 31.197 1.00 48.34 110 ASP A N 1
ATOM 902 C CA . ASP A 1 110 ? -14.616 7.429 32.325 1.00 48.34 110 ASP A CA 1
ATOM 903 C C . ASP A 1 110 ? -15.358 8.741 32.649 1.00 48.34 110 ASP A C 1
ATOM 905 O O . ASP A 1 110 ? -14.717 9.735 33.002 1.00 48.34 110 ASP A O 1
ATOM 909 N N . GLU A 1 111 ? -16.678 8.793 32.421 1.00 53.84 111 GLU A N 1
ATOM 910 C CA . GLU A 1 111 ? -17.479 10.025 32.548 1.00 53.84 111 GLU A CA 1
ATOM 911 C C . GLU A 1 111 ? -17.368 10.631 33.955 1.00 53.84 111 GLU A C 1
ATOM 913 O O . GLU A 1 111 ? -17.516 11.844 34.125 1.00 53.84 111 GLU A O 1
ATOM 918 N N . SER A 1 112 ? -16.999 9.822 34.953 1.00 55.53 112 SER A N 1
ATOM 919 C CA . SER A 1 112 ? -16.692 10.287 36.306 1.00 55.53 112 SER A CA 1
ATOM 920 C C . SER A 1 112 ? -15.482 11.239 36.360 1.00 55.53 112 SER A C 1
ATOM 922 O O . SER A 1 112 ? -15.471 12.170 37.162 1.00 55.53 112 SER A O 1
ATOM 924 N N . LYS A 1 113 ? -14.504 11.097 35.450 1.00 55.28 113 LYS A N 1
ATOM 925 C CA . LYS A 1 113 ? -13.300 11.949 35.334 1.00 55.28 113 LYS A CA 1
ATOM 926 C C . LYS A 1 113 ? -13.523 13.204 34.484 1.00 55.28 113 LYS A C 1
ATOM 928 O O . LYS A 1 113 ? -12.683 14.104 34.478 1.00 55.28 113 LYS A O 1
ATOM 933 N N . GLN A 1 114 ? -14.647 13.298 33.769 1.00 52.94 114 GLN A N 1
ATOM 934 C CA . GLN A 1 114 ? -15.015 14.467 32.958 1.00 52.94 114 GLN A CA 1
ATOM 935 C C . GLN A 1 114 ? -15.369 15.683 33.839 1.00 52.94 114 GLN A C 1
ATOM 937 O O . GLN A 1 114 ? -15.127 16.832 33.454 1.00 52.94 114 GLN A O 1
ATOM 942 N N . MET A 1 115 ? -15.915 15.441 35.035 1.00 54.31 115 MET A N 1
ATOM 943 C CA . MET A 1 115 ? -16.411 16.486 35.940 1.00 54.31 115 MET A CA 1
ATOM 944 C C . MET A 1 115 ? -15.293 17.342 36.560 1.00 54.31 115 MET A C 1
ATOM 946 O O . MET A 1 115 ? -15.517 18.513 36.878 1.00 54.31 115 MET A O 1
ATOM 950 N N . ASP A 1 116 ? -14.070 16.814 36.649 1.00 52.53 116 ASP A N 1
ATOM 951 C CA . ASP A 1 116 ? -12.942 17.494 37.299 1.00 52.53 116 ASP A CA 1
ATOM 952 C C . ASP A 1 116 ? -12.247 18.539 36.406 1.00 52.53 116 ASP A C 1
ATOM 954 O O . ASP A 1 116 ? -11.531 19.415 36.894 1.00 52.53 116 ASP A O 1
ATOM 958 N N . PHE A 1 117 ? -12.502 18.530 35.092 1.00 53.72 117 PHE A N 1
ATOM 959 C CA . PHE A 1 117 ? -11.945 19.519 34.155 1.00 53.72 117 PHE A CA 1
ATOM 960 C C . PHE A 1 117 ? -12.768 20.814 34.054 1.00 53.72 117 PHE A C 1
ATOM 962 O O . PHE A 1 117 ? -12.332 21.786 33.428 1.00 53.72 117 PHE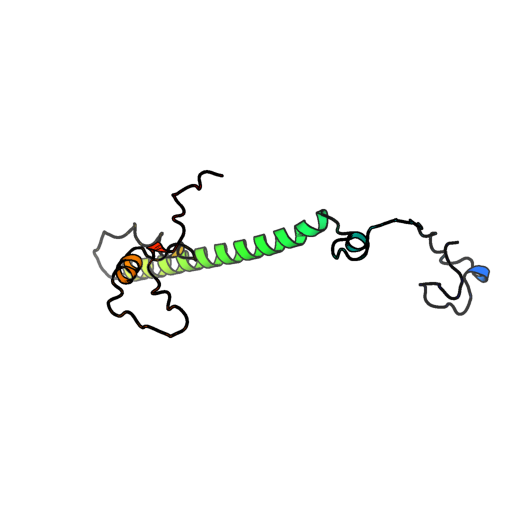 A O 1
ATOM 969 N N . ALA A 1 118 ? -13.954 20.868 34.666 1.00 57.12 118 ALA A N 1
ATOM 970 C CA . ALA A 1 118 ? -14.846 22.023 34.574 1.00 57.12 118 ALA A CA 1
ATOM 971 C C . ALA A 1 118 ? -14.393 23.222 35.432 1.00 57.12 118 ALA A C 1
ATOM 973 O O . ALA A 1 118 ? -14.780 24.361 35.151 1.00 57.12 118 ALA A O 1
ATOM 974 N N . LYS A 1 119 ? -13.562 23.000 36.460 1.00 56.28 119 LYS A N 1
ATOM 975 C CA . LYS A 1 119 ? -13.225 24.019 37.465 1.00 56.28 119 LYS A CA 1
ATOM 976 C C . LYS A 1 119 ? -11.722 24.318 37.515 1.00 56.28 119 LYS A C 1
ATOM 978 O O . LYS A 1 119 ? -11.025 24.018 38.476 1.00 56.28 119 LYS A O 1
ATOM 983 N N . VAL A 1 120 ? -11.206 24.969 36.472 1.00 52.00 120 VAL 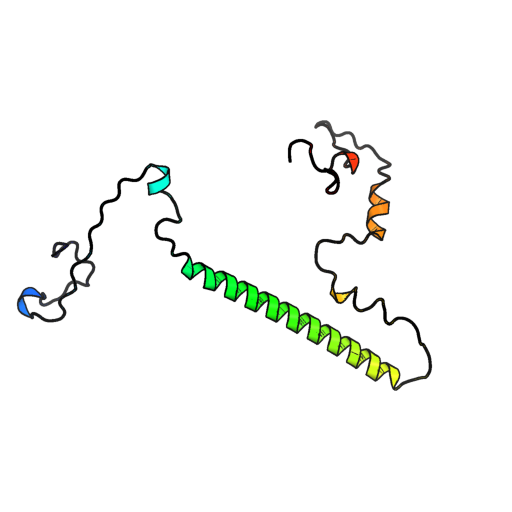A N 1
ATOM 984 C CA . VAL A 1 120 ? -9.847 25.540 36.492 1.00 52.00 120 VAL A CA 1
ATOM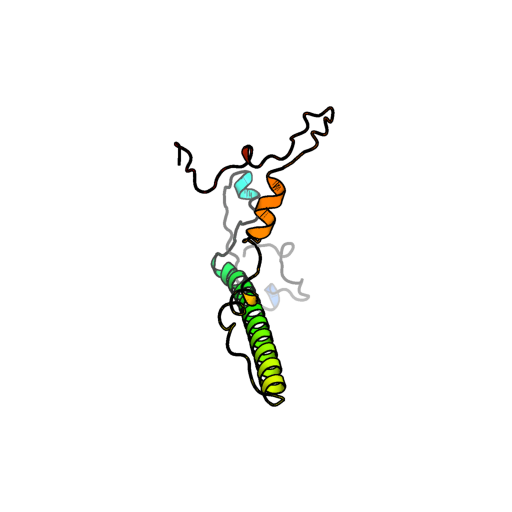 985 C C . VAL A 1 120 ? -9.852 26.824 37.336 1.00 52.00 120 VAL A C 1
ATOM 987 O O . VAL A 1 120 ? -10.176 27.904 36.845 1.00 52.00 120 VAL A O 1
ATOM 990 N N . GLU A 1 121 ? -9.499 26.711 38.619 1.00 55.12 121 GLU A N 1
ATOM 991 C CA . GLU A 1 121 ? -9.509 27.821 39.594 1.00 55.12 121 GLU A CA 1
ATOM 992 C C . GLU A 1 121 ? -8.280 28.751 39.527 1.00 55.12 121 GLU A C 1
ATOM 994 O O . GLU A 1 121 ? -8.300 29.846 40.090 1.00 55.12 121 GLU A O 1
ATOM 999 N N . LYS A 1 122 ? -7.207 28.381 38.811 1.00 53.94 122 LYS A N 1
ATOM 1000 C CA . LYS A 1 122 ? -6.000 29.221 38.689 1.00 53.94 122 LYS A CA 1
ATOM 1001 C C . LYS A 1 122 ? -5.609 29.493 37.241 1.00 53.94 122 LYS A C 1
ATOM 1003 O O . LYS A 1 122 ? -5.085 28.643 36.529 1.00 53.94 122 LYS A O 1
ATOM 1008 N N . ARG A 1 123 ? -5.805 30.749 36.831 1.00 52.41 123 ARG A N 1
ATOM 1009 C CA . ARG A 1 123 ? -5.302 31.320 35.576 1.00 52.41 123 ARG A CA 1
ATOM 1010 C C . ARG A 1 123 ? -3.798 31.592 35.712 1.00 52.41 123 ARG A C 1
ATOM 1012 O O . ARG A 1 123 ? -3.410 32.639 36.224 1.00 52.41 123 ARG A O 1
ATOM 1019 N N . VAL A 1 124 ? -2.949 30.680 35.241 1.00 50.44 124 VAL A N 1
ATOM 1020 C CA . VAL A 1 124 ? -1.510 30.956 35.087 1.00 50.44 124 VAL A CA 1
ATOM 1021 C C . VAL A 1 124 ? -1.315 31.762 33.803 1.00 50.44 124 VAL A C 1
ATOM 1023 O O . VAL A 1 124 ? -1.507 31.257 32.700 1.00 50.44 124 VAL A O 1
ATOM 1026 N N . ARG A 1 125 ? -0.983 33.049 33.944 1.00 49.56 125 ARG A N 1
ATOM 1027 C CA . ARG A 1 125 ? -0.611 33.920 32.822 1.00 49.56 125 ARG A CA 1
ATOM 1028 C C . ARG A 1 125 ? 0.861 33.688 32.486 1.00 49.56 125 ARG A C 1
ATOM 1030 O O . ARG A 1 125 ? 1.727 34.202 33.185 1.00 49.56 125 ARG A O 1
ATOM 1037 N N . THR A 1 126 ? 1.148 32.950 31.420 1.00 52.19 126 THR A N 1
ATOM 1038 C CA . THR A 1 126 ? 2.460 33.002 30.761 1.00 52.19 126 THR A CA 1
ATOM 1039 C C . THR A 1 126 ? 2.408 33.978 29.582 1.00 52.19 126 THR A C 1
ATOM 1041 O O . THR A 1 126 ? 1.353 34.216 28.990 1.00 52.19 126 THR A O 1
ATOM 1044 N N . THR A 1 127 ? 3.553 34.583 29.267 1.00 48.09 127 THR A N 1
ATOM 1045 C CA . THR A 1 127 ? 3.744 35.688 28.305 1.00 48.09 127 THR A CA 1
ATOM 1046 C C . THR A 1 127 ? 3.505 35.316 26.835 1.00 48.09 127 THR A C 1
ATOM 1048 O O . THR A 1 127 ? 3.527 36.193 25.980 1.00 48.09 127 THR A O 1
ATOM 1051 N N . GLY A 1 128 ? 3.227 34.044 26.538 1.00 53.66 128 GLY A N 1
ATOM 1052 C CA . GLY A 1 128 ? 2.933 33.523 25.199 1.00 53.66 128 GLY A CA 1
ATOM 1053 C C . GLY A 1 128 ? 1.452 33.237 24.948 1.00 53.66 128 GLY A C 1
ATOM 1054 O O . GLY A 1 128 ? 1.140 32.288 24.241 1.00 53.66 128 GLY A O 1
ATOM 1055 N N . GLY A 1 129 ? 0.538 34.002 25.559 1.00 55.22 129 GLY A N 1
ATOM 1056 C CA . GLY A 1 129 ? -0.901 33.816 25.346 1.00 55.22 129 GLY A CA 1
ATOM 1057 C C . GLY A 1 129 ? -1.404 32.499 25.932 1.00 55.22 129 GLY A C 1
ATOM 1058 O O . GLY A 1 129 ? -1.942 31.666 25.212 1.00 55.22 129 GLY A O 1
ATOM 1059 N N . GLY A 1 130 ? -1.204 32.309 27.241 1.00 50.12 130 GLY A N 1
ATOM 1060 C CA . GLY A 1 130 ? -1.611 31.105 27.963 1.00 50.12 130 GLY A CA 1
ATOM 1061 C C . GLY A 1 130 ? -3.060 30.707 27.675 1.00 50.12 130 GLY A C 1
ATOM 1062 O O . GLY A 1 130 ? -3.996 31.302 28.215 1.00 50.12 130 GLY A O 1
ATOM 1063 N N . SER A 1 131 ? -3.237 29.672 26.848 1.00 53.34 131 SER A N 1
ATOM 1064 C CA . SER A 1 131 ? -4.501 28.965 26.732 1.00 53.34 131 SER A CA 1
ATOM 1065 C C . SER A 1 131 ? -4.738 28.266 28.065 1.00 53.34 131 SER A C 1
ATOM 1067 O O . SER A 1 131 ? -4.197 27.196 28.341 1.00 53.34 131 SER A O 1
ATOM 1069 N N . THR A 1 132 ? -5.542 28.876 28.926 1.00 54.50 132 THR A N 1
ATOM 1070 C CA . THR A 1 132 ? -6.219 28.117 29.971 1.00 54.50 132 THR A CA 1
ATOM 1071 C C . THR A 1 132 ? -7.079 27.094 29.236 1.00 54.50 132 THR A C 1
ATOM 1073 O O . THR A 1 132 ? -8.053 27.490 28.590 1.00 54.50 132 THR A O 1
ATOM 1076 N N . GLY A 1 133 ? -6.661 25.825 29.231 1.00 55.41 133 GLY A N 1
ATOM 1077 C CA . GLY A 1 133 ? -7.365 24.720 28.583 1.00 55.41 133 GLY A CA 1
ATOM 1078 C C . GLY A 1 133 ? -8.767 24.601 29.163 1.00 55.41 133 GLY A C 1
ATOM 1079 O O . GLY A 1 133 ? -8.981 23.941 30.168 1.00 55.41 133 GLY A O 1
ATOM 1080 N N . THR A 1 134 ? -9.710 25.323 28.569 1.00 60.22 134 THR A N 1
ATOM 1081 C CA . THR A 1 134 ? -11.133 25.220 28.860 1.00 60.22 134 THR A CA 1
ATOM 1082 C C . THR A 1 134 ? -11.751 24.471 27.692 1.00 60.22 134 THR A C 1
ATOM 1084 O O . THR A 1 134 ? -11.445 24.762 26.535 1.00 60.22 134 THR A O 1
ATOM 1087 N N . VAL A 1 135 ? -12.624 23.509 27.993 1.00 60.38 135 VAL A N 1
ATOM 1088 C CA . VAL A 1 135 ? -13.290 22.631 27.009 1.00 60.38 135 VAL A CA 1
ATOM 1089 C C . VAL A 1 135 ? -14.036 23.426 25.919 1.00 60.38 135 VAL A C 1
ATOM 1091 O O . VAL A 1 135 ? -14.245 22.928 24.821 1.00 60.38 135 VAL A O 1
ATOM 1094 N N . ARG A 1 136 ? -14.337 24.709 26.171 1.00 63.50 136 ARG A N 1
ATOM 1095 C CA . ARG A 1 136 ? -14.951 25.655 25.219 1.00 63.50 136 ARG A CA 1
ATOM 1096 C C . ARG A 1 136 ? -14.138 25.913 23.944 1.00 63.50 136 ARG A C 1
ATOM 1098 O O . ARG A 1 136 ? -14.703 26.421 22.985 1.00 63.50 136 ARG A O 1
ATOM 1105 N N . ASN A 1 137 ? -12.846 25.586 23.926 1.00 68.31 137 ASN A N 1
ATOM 1106 C CA . ASN A 1 137 ? -11.990 25.770 22.748 1.00 68.31 137 ASN A CA 1
ATOM 1107 C C . ASN A 1 137 ? -11.854 24.500 21.882 1.00 68.31 137 ASN A C 1
ATOM 1109 O O . ASN A 1 137 ? -11.113 24.518 20.901 1.00 68.31 137 ASN A O 1
ATOM 1113 N N . LEU A 1 138 ? -12.529 23.399 22.235 1.00 80.81 138 LEU A N 1
ATOM 1114 C CA . LEU A 1 138 ? -12.558 22.166 21.444 1.00 80.81 138 LEU A CA 1
ATOM 1115 C C . LEU A 1 138 ? -13.827 22.103 20.592 1.00 80.81 138 LEU A C 1
ATOM 1117 O O . LEU A 1 138 ? -14.887 22.585 20.984 1.00 80.81 138 LEU A O 1
ATOM 1121 N N . ARG A 1 139 ? -13.720 21.473 19.418 1.00 84.00 139 ARG A N 1
ATOM 1122 C CA . ARG A 1 139 ? -14.880 21.211 18.566 1.00 84.00 139 ARG A CA 1
ATOM 1123 C C . ARG A 1 139 ? -15.765 20.155 19.223 1.00 84.00 139 ARG A C 1
ATOM 1125 O O . ARG A 1 139 ? -15.307 19.048 19.504 1.00 84.00 139 ARG A O 1
ATOM 1132 N N . ILE A 1 140 ? -17.036 20.488 19.396 1.00 87.38 140 ILE A N 1
ATOM 1133 C CA . ILE A 1 140 ? -18.057 19.534 19.816 1.00 87.38 140 ILE A CA 1
ATOM 1134 C C . ILE A 1 140 ? -18.302 18.580 18.643 1.00 87.38 140 ILE A C 1
ATOM 1136 O O . ILE A 1 140 ? -18.580 19.023 17.529 1.00 87.38 140 ILE A O 1
ATOM 1140 N N . ARG A 1 141 ? -18.133 17.270 18.872 1.00 86.75 141 ARG A N 1
ATOM 1141 C CA . ARG A 1 141 ? -18.299 16.243 17.822 1.00 86.75 141 ARG A CA 1
ATOM 1142 C C . ARG A 1 141 ? -19.730 16.191 17.288 1.00 86.75 141 ARG A C 1
ATOM 1144 O O . ARG A 1 141 ? -19.918 15.898 16.115 1.00 86.75 141 ARG A O 1
ATOM 1151 N N . GLU A 1 142 ? -20.691 16.487 18.154 1.00 87.56 142 GLU A N 1
ATOM 1152 C CA . GLU A 1 142 ? -22.126 16.499 17.858 1.00 87.56 142 GLU A CA 1
ATOM 1153 C C . GLU A 1 142 ? -22.535 17.709 17.001 1.00 87.56 142 GLU A C 1
ATOM 1155 O O . GLU A 1 142 ? -23.501 17.625 16.248 1.00 87.56 142 GLU A O 1
ATOM 1160 N N . ASP A 1 143 ? -21.757 18.799 17.027 1.00 91.19 143 ASP A N 1
ATOM 1161 C CA . ASP A 1 143 ? -22.025 19.988 16.220 1.00 91.19 143 ASP A CA 1
ATOM 1162 C C . ASP A 1 143 ? -21.375 19.867 14.831 1.00 91.19 143 ASP A C 1
ATOM 1164 O O . ASP A 1 143 ? -20.169 20.085 14.614 1.00 91.19 143 ASP A O 1
ATOM 1168 N N . THR A 1 144 ? -22.203 19.545 13.836 1.00 89.12 144 THR A N 1
ATOM 1169 C CA . THR A 1 144 ? -21.801 19.562 12.427 1.00 89.12 144 THR A CA 1
ATOM 1170 C C . THR A 1 144 ? -21.550 20.994 11.963 1.00 89.12 144 THR A C 1
ATOM 1172 O O . THR A 1 144 ? -22.354 21.900 12.190 1.00 89.12 144 THR A O 1
ATOM 1175 N N . ALA A 1 145 ? -20.429 21.217 11.277 1.00 91.50 145 ALA A N 1
ATOM 1176 C CA . ALA A 1 145 ? -20.148 22.516 10.686 1.00 91.50 145 ALA A CA 1
ATOM 1177 C C . ALA A 1 145 ? -21.085 22.761 9.498 1.00 91.50 145 ALA A C 1
ATOM 1179 O O . ALA A 1 145 ? -21.405 21.837 8.765 1.00 91.50 145 ALA A O 1
ATOM 1180 N N . LYS A 1 146 ? -21.467 24.016 9.260 1.00 91.88 146 LYS A N 1
ATOM 1181 C CA . LYS A 1 146 ? -22.430 24.384 8.204 1.00 91.88 146 LYS A CA 1
ATOM 1182 C C . LYS A 1 146 ? -21.974 24.089 6.764 1.00 91.88 146 LYS A C 1
ATOM 1184 O O . LYS A 1 146 ? -22.771 24.241 5.850 1.00 91.88 146 LYS A O 1
ATOM 1189 N N . TYR A 1 147 ? -20.693 23.782 6.562 1.00 89.25 147 TYR A N 1
ATOM 1190 C CA . TYR A 1 147 ? -20.083 23.499 5.256 1.00 89.25 147 TYR A CA 1
ATOM 1191 C C . TYR A 1 147 ? -19.793 22.006 5.035 1.00 89.25 147 TYR A C 1
ATOM 1193 O O . TYR A 1 147 ? -19.181 21.658 4.026 1.00 89.25 147 TYR A O 1
ATOM 1201 N N . LEU A 1 148 ? -20.154 21.160 6.003 1.00 82.56 148 LEU A N 1
ATOM 1202 C CA . LEU A 1 148 ? -20.185 19.706 5.856 1.00 82.56 148 LEU A CA 1
ATOM 1203 C C . LEU A 1 148 ? -21.576 19.293 5.379 1.00 82.56 148 LEU A C 1
ATOM 1205 O O . LEU A 1 148 ? -21.634 18.360 4.554 1.00 82.56 148 LEU A O 1
#

InterPro domains:
  IPR021715 Pre-mRNA-splicing factor SLU7 domain [PF11708] (35-148)
  IPR039974 Pre-mRNA-splicing factor SLU7 [PTHR12942] (1-148)

Organism: Iris pallida (NCBI:txid29817)

Foldseek 3Di:
DADDLVPDPDDDDPDDCVPVVPDDDDDDDDDDDDDDPCRVVPPCVPPDPVVCVVVVVVVVVVVVVLVVVLVVVVVVVVVVVVVVVVPDDDDDDDPDPVVVVSVDDDDDPPVVVVVVLQDPPDDDDDPPPDDPPDVVPDDDPPDDDPVD

pLDDT: mean 75.59, std 19.09, range [34.53, 96.5]

Sequence (148 aa):
MTHDKKSCMDRPRKLGAKWTNMHIAPDEKVETFELDYDGKRDRWNGYDASTYARVIERYEARDEARRKYLKEQQLKKLEEKNNNQSGGEGSSSDEEDDEDELKVDEAKVDESKQMDFAKVEKRVRTTGGGSTGTVRNLRIREDTAKYL

Secondary structure (DSSP, 8-state):
--S-TTS-SSPPPSS-HHHH--SPPPPP--------HHHHH-TTTT--GGGGHHHHHHHHHHHHHHHHHHHHHHHHHHHHHHHHHTT-------SSSHHHHTT--SS---HHHHGGGS--------TTT-----GGGSPPTTS--TT-